Protein AF-A0A0M0BT35-F1 (afdb_monomer_lite)

pLDDT: mean 85.21, std 14.67, range [40.16, 98.12]

Foldseek 3Di:
DDPVVVVVVVVVVVVPPPPPPPAKDDKDKWKWFKDKDWDDDKDWDDDPQKIKIKTKMKMFTDTPDQQHKGAIWIWIWIWIWRRPDPKTKIWTAWIKIKGPWIGHNNFIWIWIKTKTWIWTHPDDDPPDLTWTKTKMWTPDIDDSCHQKTWMFMGISGMTMTIIIGDD

Organism: NCBI:txid1685124

Sequence (167 aa):
MNKKILVIVLALAMLALPIYAVSATKPYEVSGTIDSGITGPPSSREAGINTFMYFNTASEWIGDTTDDISGITVGTQTWIIHNNEKNPHVNIPDVELFFTTATVKGLTGTLKIRMRLLMANPALNPNLNFPVHGTWQIIDATGELEGLHGQGTWGGGWYAGTLHFAP

Structure (mmCIF, N/CA/C/O backbone):
data_AF-A0A0M0BT35-F1
#
_entry.id   AF-A0A0M0BT35-F1
#
loop_
_atom_site.group_PDB
_atom_site.id
_atom_site.type_symbol
_atom_site.label_atom_id
_atom_site.label_alt_id
_atom_site.label_comp_id
_atom_site.label_asym_id
_atom_site.label_entity_id
_atom_site.label_seq_id
_atom_site.pdbx_PDB_ins_code
_atom_site.Cartn_x
_atom_site.Cartn_y
_atom_site.Cartn_z
_atom_site.occupancy
_atom_site.B_iso_or_equiv
_atom_site.auth_seq_id
_atom_site.auth_comp_id
_atom_site.auth_asym_id
_atom_site.auth_atom_id
_atom_site.pdbx_PDB_model_num
ATOM 1 N N . MET A 1 1 ? 1.526 -9.716 58.593 1.00 55.19 1 MET A N 1
ATOM 2 C CA . MET A 1 1 ? 0.720 -10.204 57.451 1.00 55.19 1 MET A CA 1
ATOM 3 C C . MET A 1 1 ? 1.488 -11.328 56.766 1.00 55.19 1 MET A C 1
ATOM 5 O O . MET A 1 1 ? 2.643 -11.123 56.412 1.00 55.19 1 MET A O 1
ATOM 9 N N . ASN A 1 2 ? 0.924 -12.535 56.678 1.00 67.06 2 ASN A N 1
ATOM 10 C CA . ASN A 1 2 ? 1.641 -13.702 56.150 1.00 67.06 2 ASN A CA 1
ATOM 11 C C . ASN A 1 2 ? 1.902 -13.519 54.646 1.00 67.06 2 ASN A C 1
ATOM 13 O O . ASN A 1 2 ? 0.947 -13.361 53.892 1.00 67.06 2 ASN A O 1
ATOM 17 N N . LYS A 1 3 ? 3.168 -13.578 54.197 1.00 64.88 3 LYS A N 1
ATOM 18 C CA . LYS A 1 3 ? 3.562 -13.424 52.774 1.00 64.88 3 LYS A CA 1
ATOM 19 C C . LYS A 1 3 ? 2.743 -14.310 51.820 1.00 64.88 3 LYS A C 1
ATOM 21 O O . LYS A 1 3 ? 2.483 -13.915 50.692 1.00 64.88 3 LYS A O 1
ATOM 26 N N . LYS A 1 4 ? 2.274 -15.467 52.301 1.00 68.50 4 LYS A N 1
ATOM 27 C CA . LYS A 1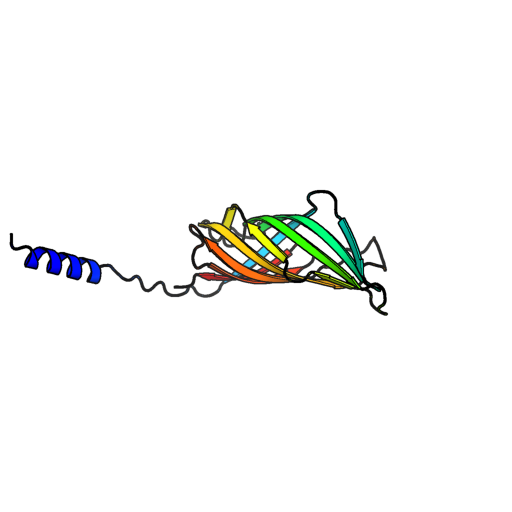 4 ? 1.415 -16.400 51.554 1.00 68.50 4 LYS A CA 1
ATOM 28 C C . LYS A 1 4 ? 0.035 -15.823 51.200 1.00 68.50 4 LYS A C 1
ATOM 30 O O . LYS A 1 4 ? -0.490 -16.141 50.145 1.00 68.50 4 LYS A O 1
ATOM 35 N N . ILE A 1 5 ? -0.531 -14.957 52.043 1.00 72.31 5 ILE A N 1
ATOM 36 C CA . ILE A 1 5 ? -1.856 -14.351 51.820 1.00 72.31 5 ILE A CA 1
ATOM 37 C C . ILE A 1 5 ? -1.779 -13.280 50.723 1.00 72.31 5 ILE A C 1
ATOM 39 O O . ILE A 1 5 ? -2.664 -13.205 49.879 1.00 72.31 5 ILE A O 1
ATOM 43 N N . LEU A 1 6 ? -0.690 -12.504 50.680 1.00 73.62 6 LEU A N 1
ATOM 44 C CA . LEU A 1 6 ? -0.500 -11.453 49.675 1.00 73.62 6 LEU A CA 1
ATOM 45 C C . LEU A 1 6 ? -0.404 -12.026 48.248 1.00 73.62 6 LEU A C 1
ATOM 47 O O . LEU A 1 6 ? -0.996 -11.477 47.326 1.00 73.62 6 LEU A O 1
ATOM 51 N N . VAL A 1 7 ? 0.297 -13.153 48.078 1.00 77.38 7 VAL A N 1
ATOM 52 C CA . VAL A 1 7 ? 0.466 -13.812 46.768 1.00 77.38 7 VAL A CA 1
ATOM 53 C C . VAL A 1 7 ? -0.867 -14.335 46.225 1.00 77.38 7 VAL A C 1
ATOM 55 O O . VAL A 1 7 ? -1.145 -14.194 45.039 1.00 77.38 7 VAL A O 1
ATOM 58 N N . ILE A 1 8 ? -1.717 -14.886 47.095 1.00 75.94 8 ILE A N 1
ATOM 59 C CA . ILE A 1 8 ? -3.031 -15.415 46.706 1.00 75.94 8 ILE A CA 1
ATOM 60 C C . ILE A 1 8 ? -3.974 -14.281 46.279 1.00 75.94 8 ILE A C 1
ATOM 62 O O . ILE A 1 8 ? -4.666 -14.412 45.274 1.00 75.94 8 ILE A O 1
ATOM 66 N N . VAL A 1 9 ? -3.959 -13.148 46.991 1.00 77.06 9 VAL A N 1
ATOM 67 C CA . VAL A 1 9 ? -4.770 -11.970 46.634 1.00 77.06 9 VAL A CA 1
ATOM 68 C C . VAL A 1 9 ? -4.320 -11.364 45.303 1.00 77.06 9 VAL A C 1
ATOM 70 O O . VAL A 1 9 ? -5.168 -11.003 44.492 1.00 77.06 9 VAL A O 1
ATOM 73 N N . LEU A 1 10 ? -3.010 -11.308 45.033 1.00 76.25 10 LEU A N 1
ATOM 74 C CA . LEU A 1 10 ? -2.492 -10.816 43.751 1.00 76.25 10 LEU A CA 1
ATOM 75 C C . LEU A 1 10 ? -2.902 -11.722 42.579 1.00 76.25 10 LEU A C 1
ATOM 77 O O . LEU A 1 10 ? -3.316 -11.227 41.537 1.00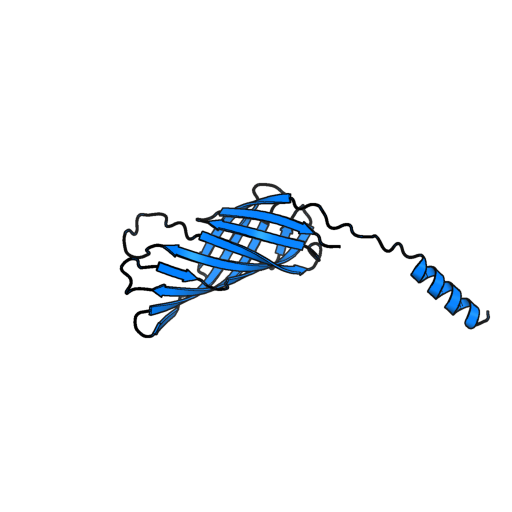 76.25 10 LEU A O 1
ATOM 81 N N . ALA A 1 11 ? -2.826 -13.044 42.762 1.00 72.81 11 ALA A N 1
ATOM 82 C CA . ALA A 1 11 ? -3.225 -14.009 41.740 1.00 72.81 11 ALA A CA 1
ATOM 83 C C . ALA A 1 11 ? -4.735 -13.947 41.443 1.00 72.81 11 ALA A C 1
ATOM 85 O O . ALA A 1 11 ? -5.139 -13.981 40.284 1.00 72.81 11 ALA A O 1
ATOM 86 N N . LEU A 1 12 ? -5.570 -13.789 42.476 1.00 72.56 12 LEU A N 1
ATOM 87 C CA . LEU A 1 12 ? -7.016 -13.592 42.325 1.00 72.56 12 LEU A CA 1
ATOM 88 C C . LEU A 1 12 ? -7.358 -12.259 41.650 1.00 72.56 12 LEU A C 1
ATOM 90 O O . LEU A 1 12 ? -8.260 -12.221 40.822 1.00 72.56 12 LEU A O 1
ATOM 94 N N . ALA A 1 13 ? -6.623 -11.185 41.954 1.00 70.75 13 ALA A N 1
ATOM 95 C CA . ALA A 1 13 ? -6.805 -9.893 41.296 1.00 70.75 13 ALA A CA 1
ATOM 96 C C . ALA A 1 13 ? -6.432 -9.947 39.805 1.00 70.75 13 ALA A C 1
ATOM 98 O O . ALA A 1 13 ? -7.129 -9.351 38.992 1.00 70.75 13 ALA A O 1
ATOM 99 N N . MET A 1 14 ? -5.390 -10.701 39.434 1.00 69.56 14 MET A N 1
ATOM 100 C CA . MET A 1 14 ? -5.022 -10.920 38.028 1.00 69.56 14 MET A CA 1
ATOM 101 C C . MET A 1 14 ? -6.040 -11.787 37.274 1.00 69.56 14 MET A C 1
ATOM 103 O O . MET A 1 14 ? -6.281 -11.543 36.098 1.00 69.56 14 MET A O 1
ATOM 107 N N . LEU A 1 15 ? -6.669 -12.763 37.939 1.00 65.81 15 LEU A N 1
ATOM 108 C CA . LEU A 1 15 ? -7.752 -13.577 37.363 1.00 65.81 15 LEU A CA 1
ATOM 109 C C . LEU A 1 15 ? -9.087 -12.822 37.264 1.00 65.81 15 LEU A C 1
ATOM 111 O O . LEU A 1 15 ? -9.937 -13.187 36.458 1.00 65.81 15 LEU A O 1
ATOM 115 N N . ALA A 1 16 ? -9.274 -11.790 38.088 1.00 61.69 16 ALA A N 1
ATOM 116 C CA . ALA A 1 16 ? -10.431 -10.902 38.054 1.00 61.69 16 ALA A CA 1
ATOM 117 C C . ALA A 1 16 ? -10.268 -9.739 37.065 1.00 61.69 16 ALA A C 1
ATOM 119 O O . ALA A 1 16 ? -11.199 -8.943 36.915 1.00 61.69 16 ALA A O 1
ATOM 120 N N . LEU A 1 17 ? -9.114 -9.622 36.392 1.00 60.50 17 LEU A N 1
ATOM 121 C CA . LEU A 1 17 ? -9.002 -8.697 35.275 1.00 60.50 17 LEU A CA 1
ATOM 122 C C . LEU A 1 17 ? -9.974 -9.176 34.193 1.00 60.50 17 LEU A C 1
ATOM 124 O O . LEU A 1 17 ? -9.895 -10.340 33.790 1.00 60.50 17 LEU A O 1
ATOM 128 N N . PRO A 1 18 ? -10.903 -8.322 33.734 1.00 55.91 18 PRO A N 1
ATOM 129 C CA . PRO A 1 18 ? -11.729 -8.655 32.594 1.00 55.91 18 PRO A CA 1
ATOM 130 C C . PRO A 1 18 ? -10.786 -8.923 31.426 1.00 55.91 18 PRO A C 1
ATOM 132 O O . PRO A 1 18 ? -10.174 -8.008 30.875 1.00 55.91 18 PRO A O 1
ATOM 135 N N . ILE A 1 19 ? -10.654 -10.196 31.061 1.00 57.03 19 ILE A N 1
ATOM 136 C CA . ILE A 1 19 ? -10.201 -10.569 29.732 1.00 57.03 19 ILE A CA 1
ATOM 137 C C . ILE A 1 19 ? -11.357 -10.114 28.855 1.00 57.03 19 ILE A C 1
ATOM 139 O O . ILE A 1 19 ? -12.342 -10.835 28.694 1.00 57.03 19 ILE A O 1
ATOM 143 N N . TYR A 1 20 ? -11.322 -8.855 28.413 1.00 52.66 20 TYR A N 1
ATOM 144 C CA . TYR A 1 20 ? -12.237 -8.402 27.385 1.00 52.66 20 TYR A CA 1
ATOM 145 C C . TYR A 1 20 ? -11.991 -9.352 26.225 1.00 52.66 20 TYR A C 1
ATOM 147 O O . TYR A 1 20 ? -10.920 -9.342 25.626 1.00 52.66 20 TYR A O 1
ATOM 155 N N . ALA A 1 21 ? -12.945 -10.250 25.984 1.00 49.38 21 ALA A N 1
ATOM 156 C CA . ALA A 1 21 ? -13.008 -10.963 24.731 1.00 49.38 21 ALA A CA 1
ATOM 157 C C . ALA A 1 21 ? -13.208 -9.865 23.694 1.00 49.38 21 ALA A C 1
ATOM 159 O O . ALA A 1 21 ? -14.323 -9.378 23.503 1.00 49.38 21 ALA A O 1
ATOM 160 N N . VAL A 1 22 ? -12.108 -9.383 23.124 1.00 56.56 22 VAL A N 1
ATOM 161 C CA . VAL A 1 22 ? -12.146 -8.481 21.991 1.00 56.56 22 VAL A CA 1
ATOM 162 C C . VAL A 1 22 ? -12.741 -9.343 20.889 1.00 56.56 22 VAL A C 1
ATOM 164 O O . VAL A 1 22 ? -12.111 -10.223 20.319 1.00 56.56 22 VAL A O 1
ATOM 167 N N . SER A 1 23 ? -14.050 -9.243 20.701 1.00 59.28 23 SER A N 1
ATOM 168 C CA . SER A 1 23 ? -14.672 -9.907 19.571 1.00 59.28 23 SER A CA 1
ATOM 169 C C . SER A 1 23 ? -14.098 -9.233 18.339 1.00 59.28 23 SER A C 1
ATOM 171 O O . SER A 1 23 ? -14.200 -8.009 18.228 1.00 59.28 23 SER A O 1
ATOM 173 N N . ALA A 1 24 ? -13.538 -10.026 17.423 1.00 66.44 24 ALA A N 1
ATOM 174 C CA . ALA A 1 24 ? -13.166 -9.542 16.104 1.00 66.44 24 ALA A CA 1
ATOM 175 C C . ALA A 1 24 ? -14.325 -8.695 15.568 1.00 66.44 24 ALA A C 1
ATOM 177 O O . ALA A 1 24 ? -15.488 -9.126 15.595 1.00 66.44 24 ALA A O 1
ATOM 178 N N . THR A 1 25 ? -14.031 -7.467 15.160 1.00 80.94 25 THR A N 1
ATOM 179 C CA . THR A 1 25 ? -15.077 -6.608 14.605 1.00 80.94 25 THR A CA 1
ATOM 180 C C . THR A 1 25 ? -15.503 -7.175 13.256 1.00 80.94 25 THR A C 1
ATOM 182 O O . THR A 1 25 ? -14.701 -7.763 12.528 1.00 80.94 25 THR A O 1
ATOM 185 N N . LYS A 1 26 ? -16.793 -7.055 12.918 1.00 89.19 26 LYS A N 1
ATOM 186 C CA . LYS A 1 26 ? -17.266 -7.483 11.599 1.00 89.19 26 LYS A CA 1
ATOM 187 C C . LYS A 1 26 ? -16.503 -6.685 10.530 1.00 89.19 26 LYS A C 1
ATOM 189 O O . LYS A 1 26 ? -16.431 -5.462 10.676 1.00 89.19 26 LYS A O 1
ATOM 194 N N . PRO A 1 27 ? -15.995 -7.335 9.466 1.00 94.50 27 PRO A N 1
ATOM 195 C CA . PRO A 1 27 ? -15.393 -6.618 8.359 1.00 94.50 27 PRO A CA 1
ATOM 196 C C . PRO A 1 27 ? -16.325 -5.550 7.791 1.00 94.50 27 PRO A C 1
ATOM 198 O O . PRO A 1 27 ? -17.531 -5.786 7.650 1.00 94.50 27 PRO A O 1
ATOM 201 N N . TYR A 1 28 ? -15.758 -4.390 7.486 1.00 94.88 28 TYR A N 1
ATOM 202 C CA . TYR A 1 28 ? -16.441 -3.267 6.857 1.00 94.88 28 TYR A CA 1
ATOM 203 C C . TYR A 1 28 ? -15.691 -2.838 5.599 1.00 94.88 28 TYR A C 1
ATOM 205 O O . TYR A 1 28 ? -14.474 -3.006 5.508 1.00 94.88 28 TYR A O 1
ATOM 213 N N . GLU A 1 29 ? -16.443 -2.339 4.622 1.00 97.56 29 GLU A N 1
ATOM 214 C CA . GLU A 1 29 ? -15.897 -1.832 3.365 1.00 97.56 29 GLU A CA 1
ATOM 215 C C . GLU A 1 29 ? -15.162 -0.514 3.604 1.00 97.56 29 GLU A C 1
ATOM 217 O O . GLU A 1 29 ? -15.589 0.283 4.441 1.00 97.56 29 GLU A O 1
ATOM 222 N N . VAL A 1 30 ? -14.090 -0.299 2.845 1.00 97.69 30 VAL A N 1
ATOM 223 C CA . VAL A 1 30 ? -13.346 0.959 2.804 1.00 97.69 30 VAL A CA 1
ATOM 224 C C . VAL A 1 30 ? -13.009 1.362 1.381 1.00 97.69 30 VAL A C 1
ATOM 226 O O . VAL A 1 30 ? -12.796 0.499 0.521 1.00 97.69 30 VAL A O 1
ATOM 229 N N . SER A 1 31 ? -12.898 2.664 1.141 1.00 98.06 31 SER A N 1
ATOM 230 C CA . SER A 1 31 ? -12.452 3.210 -0.140 1.00 98.06 31 SER A CA 1
ATOM 231 C C . SER A 1 31 ? -11.820 4.592 -0.010 1.00 98.06 31 SER A C 1
ATOM 233 O O . SER A 1 31 ? -11.941 5.271 1.010 1.00 98.06 31 SER A O 1
ATOM 235 N N . GLY A 1 32 ? -11.104 4.998 -1.053 1.00 97.06 32 GLY A N 1
ATOM 236 C CA . GLY A 1 32 ? -10.549 6.338 -1.138 1.00 97.06 32 GLY A CA 1
ATOM 237 C C . GLY A 1 32 ? -9.694 6.562 -2.374 1.00 97.06 32 GLY A C 1
ATOM 238 O O . GLY A 1 32 ? -9.550 5.697 -3.245 1.00 97.06 32 GLY A O 1
ATOM 239 N N . THR A 1 33 ? -9.085 7.741 -2.430 1.00 96.12 33 THR A N 1
ATOM 240 C CA . THR A 1 33 ? -8.159 8.150 -3.491 1.00 96.12 33 THR A CA 1
ATOM 241 C C . THR A 1 33 ? -6.715 8.136 -3.011 1.00 96.12 33 THR A C 1
ATOM 243 O O . THR A 1 33 ? -6.441 8.278 -1.820 1.00 96.12 33 THR A O 1
ATOM 246 N N . ILE A 1 34 ? -5.785 7.966 -3.945 1.00 91.69 34 ILE A N 1
ATOM 247 C CA . ILE A 1 34 ? -4.347 8.012 -3.700 1.00 91.69 34 ILE A CA 1
ATOM 248 C C . ILE A 1 34 ? -3.706 8.962 -4.700 1.00 91.69 34 ILE A C 1
ATOM 250 O O . ILE A 1 34 ? -3.819 8.756 -5.910 1.00 91.69 34 ILE A O 1
ATOM 254 N N . ASP A 1 35 ? -2.975 9.942 -4.183 1.00 90.56 35 ASP A N 1
ATOM 255 C CA . ASP A 1 35 ? -2.043 10.742 -4.968 1.00 90.56 35 ASP A CA 1
ATOM 256 C C . ASP A 1 35 ? -0.626 10.189 -4.783 1.00 90.56 35 ASP A C 1
ATOM 258 O O . ASP A 1 35 ? -0.134 10.067 -3.659 1.00 90.56 35 ASP A O 1
ATOM 262 N N . SER A 1 36 ? 0.026 9.800 -5.878 1.00 86.75 36 SER A N 1
ATOM 263 C CA . SER A 1 36 ? 1.324 9.125 -5.860 1.00 86.75 36 SER A CA 1
ATOM 264 C C . SER A 1 36 ? 2.390 9.941 -6.577 1.00 86.75 36 SER A C 1
ATOM 266 O O . SER A 1 36 ? 2.268 10.252 -7.760 1.00 86.75 36 SER A O 1
ATOM 268 N N . GLY A 1 37 ? 3.503 10.184 -5.885 1.00 85.94 37 GLY A N 1
ATOM 269 C CA . GLY A 1 37 ? 4.690 10.834 -6.428 1.00 85.94 37 GLY A CA 1
ATOM 270 C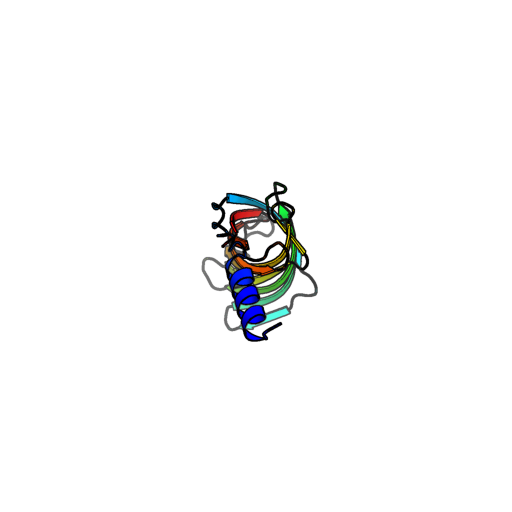 C . GLY A 1 37 ? 5.942 9.965 -6.317 1.00 85.94 37 GLY A C 1
ATOM 271 O O . GLY A 1 37 ? 6.132 9.218 -5.354 1.00 85.94 37 GLY A O 1
ATOM 272 N N . ILE A 1 38 ? 6.837 10.095 -7.297 1.00 86.94 38 ILE A N 1
ATOM 273 C CA . ILE A 1 38 ? 8.196 9.549 -7.219 1.00 86.94 38 ILE A CA 1
ATOM 274 C C . ILE A 1 38 ? 9.053 10.501 -6.383 1.00 86.94 38 ILE A C 1
ATOM 276 O O . ILE A 1 38 ? 9.042 11.713 -6.600 1.00 86.94 38 ILE A O 1
ATOM 280 N N . THR A 1 39 ? 9.823 9.954 -5.446 1.00 87.25 39 THR A N 1
ATOM 281 C CA . THR A 1 39 ? 10.771 10.711 -4.630 1.00 87.25 39 THR A CA 1
ATOM 282 C C . THR A 1 39 ? 12.207 10.366 -5.022 1.00 87.25 39 THR A C 1
ATOM 284 O O . THR A 1 39 ? 12.658 9.224 -4.941 1.00 87.25 39 THR A O 1
ATOM 287 N N . GLY A 1 40 ? 12.952 11.385 -5.453 1.00 82.75 40 GLY A N 1
ATOM 288 C CA . GLY A 1 40 ? 14.340 11.241 -5.897 1.00 82.75 40 GLY A CA 1
ATOM 289 C C . GLY A 1 40 ? 14.499 10.724 -7.335 1.00 82.75 40 GLY A C 1
ATOM 290 O O . GLY A 1 40 ? 13.517 10.422 -8.014 1.00 82.75 40 GLY A O 1
ATOM 291 N N . PRO A 1 41 ? 15.746 10.672 -7.837 1.00 83.94 41 PRO A N 1
ATOM 292 C CA . PRO A 1 41 ? 16.016 10.226 -9.195 1.00 83.94 41 PRO A CA 1
ATOM 293 C C . PRO A 1 41 ? 15.825 8.703 -9.316 1.00 83.94 41 PRO A C 1
ATOM 295 O O . PRO A 1 41 ? 16.380 7.958 -8.502 1.00 83.94 41 PRO A O 1
ATOM 298 N N . PRO A 1 42 ? 15.090 8.213 -10.331 1.00 89.56 42 PRO A N 1
ATOM 299 C CA . PRO A 1 42 ? 15.015 6.787 -10.604 1.00 89.56 42 PRO A CA 1
ATOM 300 C C . PRO A 1 42 ? 16.368 6.259 -11.094 1.00 89.56 42 PRO A C 1
ATOM 302 O O . PRO A 1 42 ? 17.141 6.967 -11.741 1.00 89.56 42 PRO A O 1
ATOM 305 N N . SER A 1 43 ? 16.635 4.986 -10.825 1.00 92.38 43 SER A N 1
ATOM 306 C CA . SER A 1 43 ? 17.761 4.249 -11.405 1.00 92.38 43 SER A CA 1
ATOM 307 C C . SER A 1 43 ? 17.251 3.051 -12.196 1.00 92.38 43 SER A C 1
ATOM 309 O O . SER A 1 43 ? 16.119 2.605 -11.999 1.00 92.38 43 SER A O 1
ATOM 311 N N . SER A 1 44 ? 18.062 2.530 -13.115 1.00 93.44 44 SER A N 1
ATOM 312 C CA . SER A 1 44 ? 17.673 1.373 -13.917 1.00 93.44 44 SER A CA 1
ATOM 313 C C . SER A 1 44 ? 18.824 0.409 -14.167 1.00 93.44 44 SER A C 1
ATOM 315 O O . SER A 1 44 ? 20.001 0.765 -14.081 1.00 93.44 44 SER A O 1
ATOM 317 N N . ARG A 1 45 ? 18.461 -0.840 -14.459 1.00 93.12 45 ARG A N 1
ATOM 318 C CA . ARG A 1 45 ? 19.369 -1.906 -14.876 1.00 93.12 45 ARG A CA 1
ATOM 319 C C . ARG A 1 45 ? 18.675 -2.782 -15.906 1.00 93.12 45 ARG A C 1
ATOM 321 O O . ARG A 1 45 ? 17.550 -3.224 -15.689 1.00 93.12 45 ARG A O 1
ATOM 328 N N . GLU A 1 46 ? 19.371 -3.114 -16.980 1.00 92.62 46 GLU A N 1
ATOM 329 C CA . GLU A 1 46 ? 18.899 -4.097 -17.953 1.00 92.62 46 GLU A CA 1
ATOM 330 C C . GLU A 1 46 ? 19.366 -5.507 -17.571 1.00 92.62 46 GLU A C 1
ATOM 332 O O . GLU A 1 46 ? 20.482 -5.698 -17.081 1.00 92.62 46 GLU A O 1
ATOM 337 N N . ALA A 1 47 ? 18.509 -6.509 -17.775 1.00 90.00 47 ALA A N 1
ATOM 338 C CA . ALA A 1 47 ? 18.892 -7.914 -17.677 1.00 90.00 47 ALA A CA 1
ATOM 339 C C . ALA A 1 47 ? 18.177 -8.724 -18.764 1.00 90.00 47 ALA A C 1
ATOM 341 O O . ALA A 1 47 ? 16.979 -9.010 -18.682 1.00 90.00 47 ALA A O 1
ATOM 342 N N . GLY A 1 48 ? 18.936 -9.086 -19.800 1.00 88.25 48 GLY A N 1
ATOM 343 C CA . GLY A 1 48 ? 18.384 -9.683 -21.010 1.00 88.25 48 GLY A CA 1
ATOM 344 C C . GLY A 1 48 ? 17.441 -8.706 -21.710 1.00 88.25 48 GLY A C 1
ATOM 345 O O . GLY A 1 48 ? 17.824 -7.590 -22.031 1.00 88.25 48 GLY A O 1
ATOM 346 N N . ILE A 1 49 ? 16.202 -9.138 -21.925 1.00 85.69 49 ILE A N 1
ATOM 347 C CA . ILE A 1 49 ? 15.150 -8.365 -22.603 1.00 85.69 49 ILE A CA 1
ATOM 348 C C . ILE A 1 49 ? 14.304 -7.500 -21.655 1.00 85.69 49 ILE A C 1
ATOM 350 O O . ILE A 1 49 ? 13.375 -6.828 -22.101 1.00 85.69 49 ILE A O 1
ATOM 354 N N . ASN A 1 50 ? 14.582 -7.554 -20.351 1.00 87.88 50 ASN A N 1
ATOM 355 C CA . ASN A 1 50 ? 13.813 -6.847 -19.335 1.00 87.88 50 ASN A CA 1
ATOM 356 C C . ASN A 1 50 ? 14.593 -5.636 -18.821 1.00 87.88 50 ASN A C 1
ATOM 358 O O . ASN A 1 50 ? 15.813 -5.701 -18.634 1.00 87.88 50 ASN A O 1
ATOM 362 N N . THR A 1 51 ? 13.866 -4.570 -18.499 1.00 90.31 51 THR A N 1
ATOM 363 C CA . THR A 1 51 ? 14.411 -3.406 -17.795 1.00 90.31 51 THR A CA 1
ATOM 364 C C . THR A 1 51 ? 13.863 -3.382 -16.377 1.00 90.31 51 THR A C 1
ATOM 366 O O . THR A 1 51 ? 12.658 -3.471 -16.166 1.00 90.31 51 THR A O 1
ATOM 369 N N . PHE A 1 52 ? 14.747 -3.247 -15.398 1.00 91.62 52 PHE A N 1
ATOM 370 C CA . PHE A 1 52 ? 14.396 -3.050 -14.000 1.00 91.62 52 PHE A CA 1
ATOM 371 C C . PHE A 1 52 ? 14.557 -1.568 -13.685 1.00 91.62 52 PHE A C 1
ATOM 373 O O . PHE A 1 52 ? 15.650 -1.034 -13.873 1.00 91.62 52 PHE A O 1
ATOM 380 N N . MET A 1 53 ? 13.501 -0.908 -13.216 1.00 91.75 53 MET A N 1
ATOM 381 C CA . MET A 1 53 ? 13.579 0.453 -12.684 1.00 91.75 53 MET A CA 1
ATOM 382 C C . MET A 1 53 ? 13.379 0.431 -11.176 1.00 91.75 53 MET A C 1
ATOM 384 O O . MET A 1 53 ? 12.499 -0.265 -10.676 1.00 91.75 53 MET A O 1
ATOM 388 N N . TYR A 1 54 ? 14.178 1.218 -10.468 1.00 90.75 54 TYR A N 1
ATOM 389 C CA . TYR A 1 54 ? 14.158 1.325 -9.016 1.00 90.75 54 TYR A CA 1
ATOM 390 C C . TYR A 1 54 ? 13.974 2.784 -8.629 1.00 90.75 54 TYR A C 1
ATOM 392 O O . TYR A 1 54 ? 14.725 3.648 -9.094 1.00 90.75 54 TYR A O 1
ATOM 400 N N . PHE A 1 55 ? 13.001 3.060 -7.772 1.00 91.19 55 PHE A N 1
ATOM 401 C CA . PHE A 1 55 ? 12.770 4.401 -7.252 1.00 91.19 55 PHE A CA 1
ATOM 402 C C . PHE A 1 55 ? 11.977 4.358 -5.951 1.00 91.19 55 PHE A C 1
ATOM 404 O O . PHE A 1 55 ? 11.325 3.364 -5.626 1.00 91.19 55 PHE A O 1
ATOM 411 N N . ASN A 1 56 ? 12.046 5.456 -5.206 1.00 92.56 56 ASN A N 1
ATOM 412 C CA . ASN A 1 56 ? 11.231 5.645 -4.020 1.00 92.56 56 ASN A CA 1
ATOM 413 C C . ASN A 1 56 ? 9.936 6.355 -4.401 1.00 92.56 56 ASN A C 1
ATOM 415 O O . ASN A 1 56 ? 9.880 7.114 -5.370 1.00 92.56 56 ASN A O 1
ATOM 419 N N . THR A 1 57 ? 8.891 6.104 -3.629 1.00 91.44 57 THR A N 1
ATOM 420 C CA . THR A 1 57 ? 7.596 6.751 -3.787 1.00 91.44 57 THR A CA 1
ATOM 421 C C . THR A 1 57 ? 7.134 7.315 -2.464 1.00 91.44 57 THR A C 1
ATOM 423 O O . THR A 1 57 ? 7.354 6.707 -1.416 1.00 91.44 57 THR A O 1
ATOM 426 N N . ALA A 1 58 ? 6.464 8.456 -2.531 1.00 93.12 58 ALA A N 1
ATOM 427 C CA . ALA A 1 58 ? 5.595 8.933 -1.472 1.00 93.12 58 ALA A CA 1
ATOM 428 C C . ALA A 1 58 ? 4.171 8.972 -2.022 1.00 93.12 58 ALA A C 1
ATOM 430 O O . ALA A 1 58 ? 3.967 9.285 -3.196 1.00 93.12 58 ALA A O 1
ATOM 431 N N . SER A 1 59 ? 3.182 8.590 -1.225 1.00 92.69 59 SER A N 1
ATOM 432 C CA . SER A 1 59 ? 1.789 8.672 -1.663 1.00 92.69 59 SER A CA 1
ATOM 433 C C . SER A 1 59 ? 0.879 9.092 -0.531 1.00 92.69 59 SER A C 1
ATOM 435 O O . SER A 1 59 ? 0.986 8.558 0.573 1.00 92.69 59 SER A O 1
ATOM 437 N N . GLU A 1 60 ? -0.009 10.032 -0.815 1.00 95.88 60 GLU A N 1
ATOM 438 C CA . GLU A 1 60 ? -1.059 10.470 0.091 1.00 95.88 60 GLU A CA 1
ATOM 439 C C . GLU A 1 60 ? -2.305 9.622 -0.155 1.00 95.88 60 GLU A C 1
ATOM 441 O O . GLU A 1 60 ? -2.801 9.545 -1.276 1.00 95.88 60 GLU A O 1
ATOM 446 N N . TRP A 1 61 ? -2.780 8.951 0.890 1.00 96.00 61 TRP A N 1
ATOM 447 C CA . TRP A 1 61 ? -4.024 8.194 0.904 1.00 96.00 61 TRP A CA 1
ATOM 448 C C . TRP A 1 61 ? -5.091 9.060 1.561 1.00 96.00 61 TRP A C 1
ATOM 450 O O . TRP A 1 61 ? -4.896 9.543 2.679 1.00 96.00 61 TRP A O 1
ATOM 460 N N . ILE A 1 62 ? -6.210 9.238 0.870 1.00 97.00 62 ILE A N 1
ATOM 461 C CA . ILE A 1 62 ? -7.332 10.064 1.306 1.00 97.00 62 ILE A CA 1
ATOM 462 C C . ILE A 1 62 ? -8.568 9.173 1.303 1.00 97.00 62 ILE A C 1
ATOM 464 O O . ILE A 1 62 ? -9.033 8.771 0.237 1.00 97.00 62 ILE A O 1
ATOM 468 N N . GLY A 1 63 ? -9.063 8.834 2.490 1.00 95.94 63 GLY A N 1
ATOM 469 C CA . GLY A 1 63 ? -10.299 8.077 2.655 1.00 95.94 63 GLY A CA 1
ATOM 470 C C . GLY A 1 63 ? -11.529 8.857 2.191 1.00 95.94 63 GLY A C 1
ATOM 471 O O . GLY A 1 63 ? -11.592 10.074 2.375 1.00 95.94 63 GLY A O 1
ATOM 472 N N . ASP A 1 64 ? -12.516 8.165 1.617 1.00 95.31 64 ASP A N 1
ATOM 473 C CA . ASP A 1 64 ? -13.793 8.786 1.228 1.00 95.31 64 ASP A CA 1
ATOM 474 C C . ASP A 1 64 ? -14.610 9.219 2.460 1.00 95.31 64 ASP A C 1
ATOM 476 O O . ASP A 1 64 ? -15.398 10.169 2.416 1.00 95.31 64 ASP A O 1
ATOM 480 N N . THR A 1 65 ? -14.407 8.526 3.580 1.00 94.12 65 THR A N 1
ATOM 481 C CA . THR A 1 65 ? -15.011 8.785 4.884 1.00 94.12 65 THR A CA 1
ATOM 482 C C . THR A 1 65 ? -13.955 8.804 5.992 1.00 94.12 65 THR A C 1
ATOM 484 O O . THR A 1 65 ? -12.806 8.405 5.816 1.00 94.12 65 THR A O 1
ATOM 487 N N . THR A 1 66 ? -14.351 9.238 7.190 1.00 88.19 66 THR A N 1
ATOM 488 C CA . THR A 1 66 ? -13.477 9.228 8.379 1.00 88.19 66 THR A CA 1
ATOM 489 C C . THR A 1 66 ? -13.144 7.824 8.890 1.00 88.19 66 THR A C 1
ATOM 491 O O . THR A 1 66 ? -12.267 7.675 9.744 1.00 88.19 66 THR A O 1
ATOM 494 N N . ASP A 1 67 ? -13.866 6.811 8.409 1.00 91.81 67 ASP A N 1
ATOM 495 C CA . ASP A 1 67 ? -13.663 5.411 8.775 1.00 91.81 67 ASP A CA 1
ATOM 496 C C . ASP A 1 67 ? -12.635 4.710 7.875 1.00 91.81 67 ASP A C 1
ATOM 498 O O . ASP A 1 67 ? -12.122 3.654 8.245 1.00 91.81 67 ASP A O 1
ATOM 502 N N . ASP A 1 68 ? -12.281 5.332 6.750 1.00 96.75 68 ASP A N 1
ATOM 503 C CA . ASP A 1 68 ? -11.354 4.809 5.752 1.00 96.75 68 ASP A CA 1
ATOM 504 C C . ASP A 1 68 ? -9.884 5.119 6.084 1.00 96.75 68 ASP A C 1
ATOM 506 O O . ASP A 1 68 ? -9.566 5.856 7.019 1.00 96.75 68 ASP A O 1
ATOM 510 N N . ILE A 1 69 ? -8.960 4.551 5.301 1.00 97.38 69 ILE A N 1
ATOM 511 C CA . ILE A 1 69 ? -7.517 4.744 5.487 1.00 97.38 69 ILE A CA 1
ATOM 512 C C . ILE A 1 69 ? -7.106 6.122 4.973 1.00 97.38 69 ILE A C 1
ATOM 514 O O . ILE A 1 69 ? -7.211 6.421 3.783 1.00 97.38 69 ILE A O 1
ATOM 518 N N . SER A 1 70 ? -6.549 6.943 5.855 1.00 97.81 70 SER A N 1
ATOM 519 C CA . SER A 1 70 ? -5.928 8.211 5.473 1.00 97.81 70 SER A CA 1
ATOM 520 C C . SER A 1 70 ? -4.511 8.324 6.017 1.00 97.81 70 SER A C 1
ATOM 522 O O . SER A 1 70 ? -4.219 7.838 7.110 1.00 97.81 70 SER A O 1
ATOM 524 N N . GLY A 1 71 ? -3.617 8.972 5.274 1.00 97.12 71 GLY A N 1
ATOM 525 C CA . GLY A 1 71 ? -2.248 9.235 5.716 1.00 97.12 71 GLY A CA 1
ATOM 526 C C . GLY A 1 71 ? -1.237 9.260 4.578 1.00 97.12 71 GLY A C 1
ATOM 527 O O . GLY A 1 71 ? -1.574 9.090 3.411 1.00 97.12 71 GLY A O 1
ATOM 528 N N . ILE A 1 72 ? 0.032 9.461 4.927 1.00 96.38 72 ILE A N 1
ATOM 529 C CA . ILE A 1 72 ? 1.125 9.510 3.952 1.00 96.38 72 ILE A CA 1
ATOM 530 C C . ILE A 1 72 ? 1.950 8.237 4.059 1.00 96.38 72 ILE A C 1
ATOM 532 O O . ILE A 1 72 ? 2.393 7.852 5.142 1.00 96.38 72 ILE A O 1
ATOM 536 N N . THR A 1 73 ? 2.195 7.624 2.909 1.00 95.62 73 THR A N 1
ATOM 537 C CA . THR A 1 73 ? 3.079 6.475 2.755 1.00 95.62 73 THR A CA 1
ATOM 538 C C . THR A 1 73 ? 4.404 6.860 2.139 1.00 95.62 73 THR A C 1
ATOM 540 O O . THR A 1 73 ? 4.474 7.748 1.291 1.00 95.62 73 THR A O 1
ATOM 543 N N . VAL A 1 74 ? 5.442 6.119 2.511 1.00 95.00 74 VAL A N 1
ATOM 544 C CA . VAL A 1 74 ? 6.713 6.061 1.790 1.00 95.00 74 VAL A CA 1
ATOM 545 C C . VAL A 1 74 ? 7.073 4.611 1.496 1.00 95.00 74 VAL A C 1
ATOM 547 O O . VAL A 1 74 ? 6.744 3.715 2.272 1.00 95.00 74 VAL A O 1
ATOM 550 N N . GLY A 1 75 ? 7.753 4.368 0.383 1.00 93.06 75 GLY A N 1
ATOM 551 C CA . GLY A 1 75 ? 8.205 3.028 0.026 1.00 93.06 75 GLY A CA 1
ATOM 552 C C . GLY A 1 75 ? 9.204 3.030 -1.117 1.00 93.06 75 GLY A C 1
ATOM 553 O O . GLY A 1 75 ? 9.434 4.052 -1.764 1.00 93.06 75 GLY A O 1
ATOM 554 N N . THR A 1 76 ? 9.789 1.866 -1.369 1.00 91.81 76 THR A N 1
ATOM 555 C CA . THR A 1 76 ? 10.654 1.624 -2.525 1.00 91.81 76 THR A CA 1
ATOM 556 C C . THR A 1 76 ? 9.942 0.675 -3.476 1.00 91.81 76 THR A C 1
ATOM 558 O O . THR A 1 76 ? 9.380 -0.334 -3.054 1.00 91.81 76 THR A O 1
ATOM 561 N N . GLN A 1 77 ? 9.972 0.991 -4.767 1.00 90.88 77 GLN A N 1
ATOM 562 C CA . GLN A 1 77 ? 9.365 0.180 -5.814 1.00 90.88 77 GLN A CA 1
ATOM 563 C C . GLN A 1 77 ? 10.428 -0.345 -6.770 1.00 90.88 77 GLN A C 1
ATOM 565 O O . GLN A 1 77 ? 11.399 0.342 -7.095 1.00 90.88 77 GLN A O 1
ATOM 570 N N . THR A 1 78 ? 10.210 -1.568 -7.248 1.00 92.00 78 THR A N 1
ATOM 571 C CA . THR A 1 78 ? 10.937 -2.132 -8.385 1.00 92.00 78 THR A CA 1
ATOM 572 C C . THR A 1 78 ? 9.941 -2.425 -9.492 1.00 92.00 78 THR A C 1
ATOM 574 O O . THR A 1 78 ? 9.041 -3.241 -9.318 1.00 92.00 78 THR A O 1
ATOM 577 N N . TRP A 1 79 ? 10.099 -1.760 -10.628 1.00 91.12 79 TRP A N 1
ATOM 578 C CA . TRP A 1 79 ? 9.296 -1.996 -11.821 1.00 91.12 79 TRP A CA 1
ATOM 579 C C . TRP A 1 79 ? 10.066 -2.912 -12.759 1.00 91.12 79 TRP A C 1
ATOM 581 O O . TRP A 1 79 ? 11.190 -2.602 -13.152 1.00 91.12 79 TRP A O 1
ATOM 591 N N . ILE A 1 80 ? 9.458 -4.035 -13.121 1.00 91.56 80 ILE A N 1
ATOM 592 C CA . ILE A 1 80 ? 10.004 -4.999 -14.071 1.00 91.56 80 ILE A CA 1
ATOM 593 C C . ILE A 1 80 ? 9.270 -4.795 -15.391 1.00 91.56 80 ILE A C 1
ATOM 595 O O . ILE A 1 80 ? 8.114 -5.187 -15.534 1.00 91.56 80 ILE A O 1
ATOM 599 N N . ILE A 1 81 ? 9.936 -4.146 -16.339 1.00 89.12 81 ILE A N 1
ATOM 600 C CA . ILE A 1 81 ? 9.398 -3.848 -17.661 1.00 89.12 81 ILE A CA 1
ATOM 601 C C . ILE A 1 81 ? 9.750 -5.000 -18.601 1.00 89.12 81 ILE A C 1
ATOM 603 O O . ILE A 1 81 ? 10.925 -5.256 -18.881 1.00 89.12 81 ILE A O 1
ATOM 607 N N . HIS A 1 82 ? 8.720 -5.670 -19.105 1.00 87.19 82 HIS A N 1
ATOM 608 C CA . HIS A 1 82 ? 8.829 -6.757 -20.068 1.00 87.19 82 HIS A CA 1
ATOM 609 C C . HIS A 1 82 ? 8.654 -6.203 -21.489 1.00 87.19 82 HIS A C 1
ATOM 611 O O . HIS A 1 82 ? 7.534 -5.979 -21.946 1.00 87.19 82 HIS A O 1
ATOM 617 N N . ASN A 1 83 ? 9.771 -5.949 -22.185 1.00 73.25 83 ASN A N 1
ATOM 618 C CA . ASN A 1 83 ? 9.785 -5.226 -23.468 1.00 73.25 83 ASN A CA 1
ATOM 619 C C . ASN A 1 83 ? 9.596 -6.107 -24.716 1.00 73.25 83 ASN A C 1
ATOM 621 O O . ASN A 1 83 ? 9.366 -5.579 -25.799 1.00 73.25 83 ASN A O 1
ATOM 625 N N . ASN A 1 84 ? 9.721 -7.432 -24.603 1.00 63.97 84 ASN A N 1
ATOM 626 C CA . ASN A 1 84 ? 9.792 -8.338 -25.762 1.00 63.97 84 ASN A CA 1
ATOM 627 C C . ASN A 1 84 ? 8.555 -9.236 -25.926 1.00 63.97 84 ASN A C 1
ATOM 629 O O . ASN A 1 84 ? 8.611 -10.296 -26.548 1.00 63.97 84 ASN A O 1
ATOM 633 N N . GLU A 1 85 ? 7.433 -8.847 -25.335 1.00 60.81 85 GLU A N 1
ATOM 634 C CA . GLU A 1 85 ? 6.175 -9.561 -25.509 1.00 60.81 85 GLU A CA 1
ATOM 635 C C . GLU A 1 85 ? 5.324 -8.882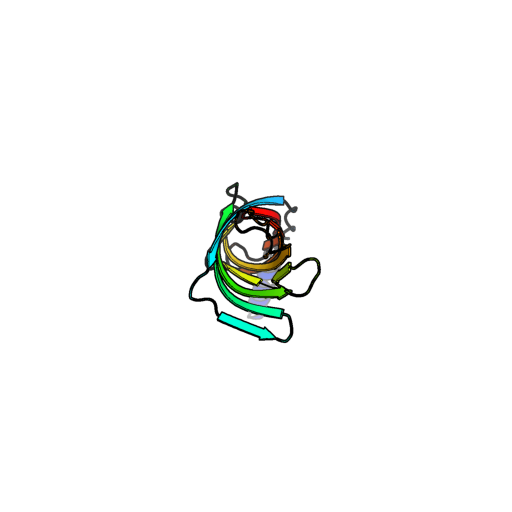 -26.578 1.00 60.81 85 GLU A C 1
ATOM 637 O O . GLU A 1 85 ? 5.351 -7.664 -26.739 1.00 60.81 85 GLU A O 1
ATOM 642 N N . LYS A 1 86 ? 4.483 -9.668 -27.266 1.00 69.12 86 LYS A N 1
ATOM 643 C CA . LYS A 1 86 ? 3.402 -9.137 -28.119 1.00 69.12 86 LYS A CA 1
ATOM 644 C C . LYS A 1 86 ? 2.522 -8.126 -27.356 1.00 69.12 86 LYS A C 1
ATOM 646 O O . LYS A 1 86 ? 1.894 -7.280 -27.982 1.00 69.12 86 LYS A O 1
ATOM 651 N N . ASN A 1 87 ? 2.524 -8.221 -26.022 1.00 71.19 87 ASN A N 1
ATOM 652 C CA . ASN A 1 87 ? 1.883 -7.326 -25.071 1.00 71.19 87 ASN A CA 1
ATOM 653 C C . ASN A 1 87 ? 2.916 -6.876 -24.017 1.00 71.19 87 ASN A C 1
ATOM 655 O O . ASN A 1 87 ? 3.064 -7.558 -23.002 1.00 71.19 87 ASN A O 1
ATOM 659 N N . PRO A 1 88 ? 3.648 -5.767 -24.223 1.00 77.12 88 PRO A N 1
ATOM 660 C CA . PRO A 1 88 ? 4.555 -5.268 -23.198 1.00 77.12 88 PRO A CA 1
ATOM 661 C C . PRO A 1 88 ? 3.774 -4.982 -21.911 1.00 77.12 88 PRO A C 1
ATOM 663 O O . PRO A 1 88 ? 2.614 -4.572 -21.957 1.00 77.12 88 PRO A O 1
ATOM 666 N N . HIS A 1 89 ? 4.377 -5.209 -20.752 1.00 84.25 89 HIS A N 1
ATOM 667 C CA . HIS A 1 89 ? 3.733 -4.964 -19.463 1.00 84.25 89 HIS A CA 1
ATOM 668 C C . HIS A 1 89 ? 4.776 -4.662 -18.386 1.00 84.25 89 HIS A C 1
ATOM 670 O O . HIS A 1 89 ? 5.966 -4.932 -18.562 1.00 84.25 89 HIS A O 1
ATOM 676 N N . VAL A 1 90 ? 4.328 -4.078 -17.277 1.00 87.56 90 VAL A N 1
ATOM 677 C CA . VAL A 1 90 ? 5.163 -3.816 -16.105 1.00 87.56 90 VAL A CA 1
ATOM 678 C C . VAL A 1 90 ? 4.611 -4.592 -14.924 1.00 87.56 90 VAL A C 1
ATOM 680 O O . VAL A 1 90 ? 3.465 -4.389 -14.521 1.00 87.56 90 VAL A O 1
ATOM 683 N N . ASN A 1 91 ? 5.442 -5.462 -14.361 1.00 89.50 91 ASN A N 1
ATOM 684 C CA . ASN A 1 91 ? 5.178 -6.108 -13.084 1.00 89.50 91 ASN A CA 1
ATOM 685 C C . ASN A 1 91 ? 5.832 -5.297 -11.971 1.00 89.50 91 ASN A C 1
ATOM 687 O O . ASN A 1 91 ? 7.008 -4.941 -12.065 1.00 89.50 91 ASN A O 1
ATOM 691 N N . ILE A 1 92 ? 5.085 -5.032 -10.905 1.00 89.81 92 ILE A N 1
ATOM 692 C CA . ILE A 1 92 ? 5.579 -4.315 -9.730 1.00 89.81 92 ILE A CA 1
ATOM 693 C C . ILE A 1 92 ? 5.316 -5.213 -8.512 1.00 89.81 92 ILE A C 1
ATOM 695 O O . ILE A 1 92 ? 4.283 -5.085 -7.842 1.00 89.81 92 ILE A O 1
ATOM 699 N N . PRO A 1 93 ? 6.184 -6.215 -8.280 1.00 88.06 93 PRO A N 1
ATOM 700 C CA . PRO A 1 93 ? 5.984 -7.181 -7.211 1.00 88.06 93 PRO A CA 1
ATOM 701 C C . PRO A 1 93 ? 6.322 -6.583 -5.841 1.00 88.06 93 PRO A C 1
ATOM 703 O O . PRO A 1 93 ? 7.288 -5.836 -5.706 1.00 88.06 93 PRO A O 1
ATOM 706 N N . ASP A 1 94 ? 5.534 -6.977 -4.838 1.00 86.19 94 ASP A N 1
ATOM 707 C CA . ASP A 1 94 ? 5.806 -6.821 -3.403 1.00 86.19 94 ASP A CA 1
ATOM 708 C C . ASP A 1 94 ? 6.318 -5.428 -2.985 1.00 86.19 94 ASP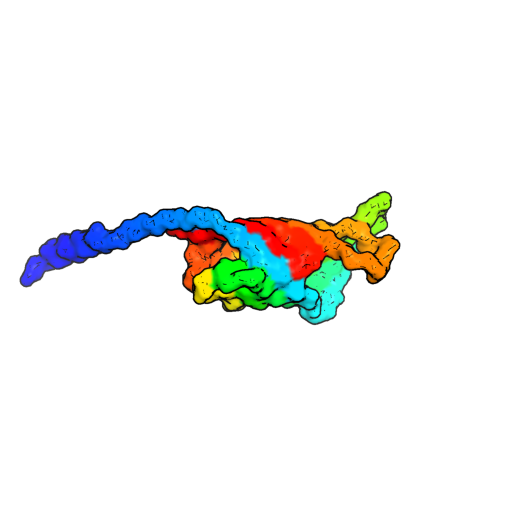 A C 1
ATOM 710 O O . ASP A 1 94 ? 7.354 -5.285 -2.337 1.00 86.19 94 ASP A O 1
ATOM 714 N N . VAL A 1 95 ? 5.562 -4.385 -3.333 1.00 91.06 95 VAL A N 1
ATOM 715 C CA . VAL A 1 95 ? 5.815 -3.025 -2.840 1.00 91.06 95 VAL A CA 1
ATOM 716 C C . VAL A 1 95 ? 5.401 -2.950 -1.380 1.00 91.06 95 VAL A C 1
ATOM 718 O O . VAL A 1 95 ? 4.233 -3.159 -1.065 1.00 91.06 95 VAL A O 1
ATOM 721 N N . GLU A 1 96 ? 6.324 -2.610 -0.491 1.00 95.06 96 GLU A N 1
ATOM 722 C CA . GLU A 1 96 ? 5.988 -2.294 0.896 1.00 95.06 96 GLU A CA 1
ATOM 723 C C . GLU A 1 96 ? 5.902 -0.779 1.074 1.00 95.06 96 GLU A C 1
ATOM 725 O O . GLU A 1 96 ? 6.863 -0.044 0.839 1.00 95.06 96 GLU A O 1
ATOM 730 N N . LEU A 1 97 ? 4.718 -0.324 1.471 1.00 94.69 97 LEU A N 1
ATOM 731 C CA . LEU A 1 97 ? 4.424 1.055 1.816 1.00 94.69 97 LEU A CA 1
ATOM 732 C C . LEU A 1 97 ? 4.307 1.178 3.331 1.00 94.69 97 LEU A C 1
ATOM 734 O O . LEU A 1 97 ? 3.612 0.392 3.977 1.00 94.69 97 LEU A O 1
ATOM 738 N N . PHE A 1 98 ? 4.961 2.189 3.889 1.00 96.88 98 PHE A N 1
ATOM 739 C CA . PHE A 1 98 ? 4.929 2.486 5.313 1.00 96.88 98 PHE A CA 1
ATOM 740 C C . PHE A 1 98 ? 4.266 3.831 5.573 1.00 96.88 98 PHE A C 1
ATOM 742 O O . PHE A 1 98 ? 4.736 4.862 5.091 1.00 96.88 98 PHE A O 1
ATOM 749 N N . PHE A 1 99 ? 3.209 3.811 6.378 1.00 97.25 99 PHE A N 1
ATOM 750 C CA . PHE A 1 99 ? 2.622 4.998 6.975 1.00 97.25 99 PHE A CA 1
ATOM 751 C C . PHE A 1 99 ? 3.357 5.321 8.272 1.00 97.25 99 PHE A C 1
ATOM 753 O O . PHE A 1 99 ? 3.267 4.568 9.245 1.00 97.25 99 PHE A O 1
ATOM 760 N N . THR A 1 100 ? 4.023 6.475 8.327 1.00 94.00 100 THR A N 1
ATOM 761 C CA . THR A 1 100 ? 4.528 7.007 9.606 1.00 94.00 100 THR A CA 1
ATOM 762 C C . THR A 1 100 ? 3.381 7.418 10.522 1.00 94.00 100 THR A C 1
ATOM 764 O O . THR A 1 100 ? 3.509 7.386 11.743 1.00 94.00 100 THR A O 1
ATOM 767 N N . THR A 1 101 ? 2.257 7.822 9.933 1.00 96.62 101 THR A N 1
ATOM 768 C CA . THR A 1 101 ? 1.002 8.102 10.623 1.00 96.62 101 THR A CA 1
ATOM 769 C C . THR A 1 101 ? -0.139 7.760 9.674 1.00 96.62 101 THR A C 1
ATOM 771 O O . THR A 1 101 ? -0.195 8.286 8.561 1.00 96.62 101 THR A O 1
ATOM 774 N N . ALA A 1 102 ? -1.013 6.862 10.112 1.00 97.62 102 ALA A N 1
ATOM 775 C CA . ALA A 1 102 ? -2.262 6.518 9.456 1.00 97.62 102 ALA A CA 1
ATOM 776 C C . ALA A 1 102 ? -3.428 6.798 10.407 1.00 97.62 102 ALA A C 1
ATOM 778 O O . ALA A 1 102 ? -3.298 6.614 11.621 1.00 97.62 102 ALA A O 1
ATOM 779 N N . THR A 1 103 ? -4.560 7.199 9.841 1.00 97.88 103 THR A N 1
ATOM 780 C CA . THR A 1 103 ? -5.837 7.340 10.538 1.00 97.88 103 THR A CA 1
ATOM 781 C C . THR A 1 103 ? -6.851 6.383 9.927 1.00 97.88 103 THR A C 1
ATOM 783 O O . THR A 1 103 ? -6.989 6.342 8.706 1.00 97.88 103 THR A O 1
ATOM 786 N N . VAL A 1 104 ? -7.540 5.617 10.776 1.00 96.75 104 VAL A N 1
ATOM 787 C CA . VAL A 1 104 ? -8.637 4.705 10.407 1.00 96.75 104 VAL A CA 1
ATOM 788 C C . VAL A 1 104 ? -9.687 4.773 11.511 1.00 96.75 104 VAL A C 1
ATOM 790 O O . VAL A 1 104 ? -9.357 4.560 12.677 1.00 96.75 104 VAL A O 1
ATOM 793 N N . LYS A 1 105 ? -10.947 5.085 11.186 1.00 94.62 105 LYS A N 1
ATOM 794 C CA . LYS A 1 105 ? -12.026 5.276 12.185 1.00 94.62 105 LYS A CA 1
ATOM 795 C C . LYS A 1 105 ? -11.676 6.265 13.301 1.00 94.62 105 LYS A C 1
ATOM 797 O O . LYS A 1 105 ? -12.023 6.061 14.464 1.00 94.62 105 LYS A O 1
ATOM 802 N N . GLY A 1 106 ? -10.935 7.316 12.959 1.00 93.94 106 GLY A N 1
ATOM 803 C CA . GLY A 1 106 ? -10.423 8.301 13.917 1.00 93.94 106 GLY A CA 1
ATOM 804 C C . GLY A 1 106 ? -9.307 7.806 14.851 1.00 93.94 106 GLY A C 1
ATOM 805 O O . GLY A 1 106 ? -8.780 8.616 15.609 1.00 93.94 106 GLY A O 1
ATOM 806 N N . LEU A 1 107 ? -8.917 6.528 14.791 1.00 95.81 107 LEU A N 1
ATOM 807 C CA . LEU A 1 107 ? -7.775 5.977 15.526 1.00 95.81 107 LEU A CA 1
ATOM 808 C C . LEU A 1 107 ? -6.485 6.265 14.771 1.00 95.81 107 LEU A C 1
ATOM 810 O O . LEU A 1 107 ? -6.469 6.215 13.539 1.00 95.81 107 LEU A O 1
ATOM 814 N N . THR A 1 108 ? -5.407 6.548 15.500 1.00 97.69 108 THR A N 1
ATOM 815 C CA . THR A 1 108 ? -4.123 6.931 14.902 1.00 97.69 108 THR A CA 1
ATOM 816 C C . THR A 1 108 ? -2.997 5.974 15.281 1.00 97.69 108 THR A C 1
ATOM 818 O O . THR A 1 108 ? -2.801 5.611 16.441 1.00 97.69 108 THR A O 1
ATOM 821 N N . GLY A 1 109 ? -2.201 5.582 14.289 1.00 97.56 109 GLY A N 1
ATOM 822 C CA . GLY A 1 109 ? -1.103 4.641 14.483 1.00 97.56 109 GLY A CA 1
ATOM 823 C C . GLY A 1 109 ? -0.135 4.604 13.310 1.00 97.56 109 GLY A C 1
ATOM 824 O O . GLY A 1 109 ? -0.172 5.466 12.432 1.00 97.56 109 GLY A O 1
ATOM 825 N N . THR A 1 110 ? 0.734 3.594 13.287 1.00 98.12 110 THR A N 1
ATOM 826 C CA . THR A 1 110 ? 1.542 3.287 12.095 1.00 98.12 110 THR A CA 1
ATOM 827 C C . THR A 1 110 ? 0.960 2.081 11.375 1.00 98.12 110 THR A C 1
ATOM 829 O O . THR A 1 110 ? 0.310 1.238 11.994 1.00 98.12 110 THR A O 1
ATOM 832 N N . LEU A 1 111 ? 1.185 2.007 10.066 1.00 97.56 111 LEU A N 1
ATOM 833 C CA . LEU A 1 111 ? 0.620 0.970 9.211 1.00 97.56 111 LEU A CA 1
ATOM 834 C C . LEU A 1 111 ? 1.645 0.564 8.151 1.00 97.56 111 LEU A C 1
ATOM 836 O O . LEU A 1 111 ? 2.298 1.421 7.555 1.00 97.56 111 LEU A O 1
ATOM 840 N N . LYS A 1 112 ? 1.777 -0.734 7.881 1.00 97.94 112 LYS A N 1
ATOM 841 C CA . LYS A 1 112 ? 2.497 -1.244 6.709 1.00 97.94 112 LYS A CA 1
ATOM 842 C C . LYS A 1 112 ? 1.527 -1.955 5.790 1.00 97.94 112 LYS A C 1
ATOM 844 O O . LYS A 1 112 ? 0.779 -2.837 6.217 1.00 97.94 112 LYS A O 1
ATOM 849 N N . ILE A 1 113 ? 1.595 -1.608 4.513 1.00 97.38 113 ILE A N 1
ATOM 850 C CA . ILE A 1 113 ? 0.816 -2.234 3.452 1.00 97.38 113 ILE A CA 1
ATOM 851 C C . ILE A 1 113 ? 1.770 -2.877 2.455 1.00 97.38 113 ILE A C 1
ATOM 853 O O . ILE A 1 113 ? 2.731 -2.253 2.014 1.00 97.38 113 ILE A O 1
ATOM 857 N N . ARG A 1 114 ? 1.474 -4.113 2.056 1.00 96.56 114 ARG A N 1
ATOM 858 C CA . ARG A 1 114 ? 2.085 -4.751 0.892 1.00 96.56 114 ARG A CA 1
ATOM 859 C C . ARG A 1 114 ? 1.164 -4.606 -0.308 1.00 96.56 114 ARG A C 1
ATOM 861 O O . ARG A 1 114 ? -0.009 -4.961 -0.220 1.00 96.56 114 ARG A O 1
ATOM 868 N N . MET A 1 115 ? 1.696 -4.146 -1.433 1.00 94.25 115 MET A N 1
ATOM 869 C CA . MET A 1 115 ? 0.995 -4.075 -2.708 1.00 94.25 115 MET A CA 1
ATOM 870 C C . MET A 1 115 ? 1.631 -4.992 -3.749 1.00 94.25 115 MET A C 1
ATOM 872 O O . MET A 1 115 ? 2.838 -5.234 -3.751 1.00 94.25 115 MET A O 1
ATOM 876 N N . ARG A 1 116 ? 0.805 -5.480 -4.672 1.00 93.06 116 ARG A N 1
ATOM 877 C CA . ARG A 1 116 ? 1.238 -6.188 -5.881 1.00 93.06 116 ARG A CA 1
ATOM 878 C C . ARG A 1 116 ? 0.517 -5.583 -7.061 1.00 93.06 116 ARG A C 1
ATOM 880 O O . ARG A 1 116 ? -0.712 -5.647 -7.093 1.00 93.06 116 ARG A O 1
ATOM 887 N N . LEU A 1 117 ? 1.265 -4.982 -7.981 1.00 90.69 117 LEU A N 1
ATOM 888 C CA . LEU A 1 117 ? 0.689 -4.194 -9.065 1.00 90.69 117 LEU A CA 1
ATOM 889 C C . LEU A 1 117 ? 1.094 -4.745 -10.430 1.00 90.69 117 LEU A C 1
ATOM 891 O O . LEU A 1 117 ? 2.196 -5.263 -10.623 1.00 90.69 117 LEU A O 1
ATOM 895 N N . LEU A 1 118 ? 0.187 -4.569 -11.380 1.00 87.88 118 LEU A N 1
ATOM 896 C CA . LEU A 1 118 ? 0.355 -4.867 -12.787 1.00 87.88 118 LEU A CA 1
ATOM 897 C C . LEU A 1 118 ? -0.028 -3.627 -13.596 1.00 87.88 118 LEU A C 1
ATOM 899 O O . LEU A 1 118 ? -1.068 -3.003 -13.376 1.00 87.88 118 LEU A O 1
ATOM 903 N N . MET A 1 119 ? 0.807 -3.288 -14.570 1.00 84.81 119 MET A N 1
ATOM 904 C CA . MET A 1 119 ? 0.506 -2.287 -15.585 1.00 84.81 119 MET A CA 1
ATOM 905 C C . MET A 1 119 ? 0.541 -2.957 -16.951 1.00 84.81 119 MET A C 1
ATOM 907 O O . MET A 1 119 ? 1.575 -3.470 -17.380 1.00 84.81 119 MET A O 1
ATOM 911 N N . ALA A 1 120 ? -0.583 -2.939 -17.658 1.00 76.75 120 ALA A N 1
ATOM 912 C CA . ALA A 1 120 ? -0.622 -3.412 -19.032 1.00 76.75 120 ALA A CA 1
ATOM 913 C C . ALA A 1 120 ? -0.115 -2.318 -19.987 1.00 76.75 120 ALA A C 1
ATOM 915 O O . ALA A 1 120 ? -0.590 -1.187 -19.936 1.00 76.75 120 ALA A O 1
ATOM 916 N N . ASN A 1 121 ? 0.786 -2.692 -20.899 1.00 68.06 121 ASN A N 1
ATOM 917 C CA . ASN A 1 121 ? 1.127 -1.958 -22.121 1.00 68.06 121 ASN A CA 1
ATOM 918 C C . ASN A 1 121 ? 1.682 -0.526 -21.957 1.00 68.06 121 ASN A C 1
ATOM 920 O O . ASN A 1 121 ? 1.046 0.430 -22.399 1.00 68.06 121 ASN A O 1
ATOM 924 N N . PRO A 1 122 ? 2.911 -0.362 -21.429 1.00 59.78 122 PRO A N 1
ATOM 925 C CA . PRO A 1 122 ? 3.542 0.952 -21.271 1.00 59.78 122 PRO A CA 1
ATOM 926 C C . PRO A 1 122 ? 3.928 1.636 -22.600 1.00 59.78 122 PRO A C 1
ATOM 928 O O . PRO A 1 122 ? 4.221 2.828 -22.608 1.00 59.78 122 PRO A O 1
ATOM 931 N N . ALA A 1 123 ? 3.958 0.909 -23.725 1.00 53.00 123 ALA A N 1
ATOM 932 C CA . ALA A 1 123 ? 4.635 1.347 -24.950 1.00 53.00 123 ALA A CA 1
ATOM 933 C C . ALA A 1 123 ? 3.719 1.880 -26.071 1.00 53.00 123 ALA A C 1
ATOM 935 O O . ALA A 1 123 ? 4.235 2.281 -27.112 1.00 53.00 123 ALA A O 1
ATOM 936 N N . LEU A 1 124 ? 2.386 1.891 -25.911 1.00 48.31 124 LEU A N 1
ATOM 937 C CA . LEU A 1 124 ? 1.480 2.156 -27.045 1.00 48.31 124 LEU A CA 1
ATOM 938 C C . LEU A 1 124 ? 0.686 3.472 -27.025 1.00 48.31 124 LEU A C 1
ATOM 940 O O . LEU A 1 124 ? 0.079 3.776 -28.050 1.00 48.31 124 LEU A O 1
ATOM 944 N N . ASN A 1 125 ? 0.707 4.290 -25.961 1.00 43.03 125 ASN A N 1
ATOM 945 C CA . ASN A 1 125 ? 0.176 5.665 -26.034 1.00 43.03 125 ASN A CA 1
ATOM 946 C C . ASN A 1 125 ? 0.502 6.522 -24.785 1.00 43.03 125 ASN A C 1
ATOM 948 O O . ASN A 1 125 ? -0.100 6.284 -23.744 1.00 43.03 125 ASN A O 1
ATOM 952 N N . PRO A 1 126 ? 1.343 7.571 -24.850 1.00 45.12 126 PRO A N 1
ATOM 953 C CA . PRO A 1 126 ? 1.569 8.471 -23.710 1.00 45.12 126 PRO A CA 1
ATOM 954 C C . PRO A 1 126 ? 0.325 9.284 -23.290 1.00 45.12 126 PRO A C 1
ATOM 956 O O . PRO A 1 126 ? 0.355 9.927 -22.247 1.00 45.12 126 PRO A O 1
ATOM 959 N N . ASN A 1 127 ? -0.768 9.247 -24.065 1.00 42.62 127 ASN A N 1
ATOM 960 C CA . ASN A 1 127 ? -2.028 9.936 -23.757 1.00 42.62 127 ASN A CA 1
ATOM 961 C C . ASN A 1 127 ? -3.095 9.049 -23.092 1.00 42.62 127 ASN A C 1
ATOM 963 O O . ASN A 1 127 ? -4.230 9.494 -22.921 1.00 42.62 127 ASN A O 1
ATOM 967 N N . LEU A 1 128 ? -2.787 7.794 -22.753 1.00 40.16 128 LEU A N 1
ATOM 968 C CA . LEU A 1 128 ? -3.719 6.946 -22.012 1.00 40.16 128 LEU A CA 1
ATOM 969 C C . LEU A 1 128 ? -3.327 6.947 -20.535 1.00 40.16 128 LEU A C 1
ATOM 971 O O . LEU A 1 128 ? -2.237 6.523 -20.171 1.00 40.16 128 LEU A O 1
ATOM 975 N N . ASN A 1 129 ? -4.247 7.408 -19.689 1.00 47.59 129 ASN A N 1
ATOM 976 C CA . ASN A 1 129 ? -4.266 7.116 -18.259 1.00 47.59 129 ASN A CA 1
ATOM 977 C C . ASN A 1 129 ? -4.250 5.590 -18.085 1.00 47.59 129 ASN A C 1
ATOM 979 O O . ASN A 1 129 ? -5.304 4.956 -18.099 1.00 47.59 129 ASN A O 1
ATOM 983 N N . PHE A 1 130 ? -3.071 4.975 -18.011 1.00 56.66 130 PHE A N 1
ATOM 984 C CA . PHE A 1 130 ? -2.970 3.530 -17.854 1.00 56.66 130 PHE A CA 1
ATOM 985 C C . PHE A 1 130 ? -3.359 3.167 -16.420 1.00 56.66 130 PHE A C 1
ATOM 987 O O . PHE A 1 130 ? -2.690 3.615 -15.485 1.00 56.66 130 PHE A O 1
ATOM 994 N N . PRO A 1 131 ? -4.414 2.359 -16.205 1.00 67.75 131 PRO A N 1
ATOM 995 C CA . PRO A 1 131 ? -4.778 1.935 -14.871 1.00 67.75 131 PRO A CA 1
ATOM 996 C C . PRO A 1 131 ? -3.782 0.857 -14.455 1.00 67.75 131 PRO A C 1
ATOM 998 O O . PRO A 1 131 ? -3.979 -0.338 -14.693 1.00 67.75 131 PRO A O 1
ATOM 1001 N N . VAL A 1 132 ? -2.678 1.282 -13.845 1.00 77.75 132 VAL A N 1
ATOM 1002 C CA . VAL A 1 132 ? -1.939 0.394 -12.954 1.00 77.75 132 VAL A CA 1
ATOM 1003 C C . VAL A 1 132 ? -2.970 -0.107 -11.949 1.00 77.75 132 VAL A C 1
ATOM 1005 O O . VAL A 1 132 ? -3.719 0.695 -11.390 1.00 77.75 132 VAL A O 1
ATOM 1008 N N . HIS A 1 133 ? -3.074 -1.418 -11.798 1.00 87.81 133 HIS A N 1
ATOM 1009 C CA . HIS A 1 133 ? -4.043 -2.054 -10.918 1.00 87.81 133 HIS A CA 1
ATOM 1010 C C . HIS A 1 133 ? -3.356 -3.138 -10.110 1.00 87.81 133 HIS A C 1
ATOM 1012 O O . HIS A 1 133 ? -2.300 -3.643 -10.485 1.00 87.81 133 HIS A O 1
ATOM 1018 N N . GLY A 1 134 ? -3.935 -3.491 -8.976 1.00 92.00 134 GLY A N 1
ATOM 1019 C CA . GLY A 1 134 ? -3.299 -4.437 -8.087 1.00 92.00 134 GLY A CA 1
ATOM 1020 C C . GLY A 1 134 ? -4.106 -4.744 -6.851 1.00 92.00 134 GLY A C 1
ATOM 1021 O O . GLY A 1 134 ? -5.261 -4.345 -6.710 1.00 92.00 134 GLY A O 1
ATOM 1022 N N . THR A 1 135 ? -3.460 -5.457 -5.943 1.00 95.69 135 THR A N 1
ATOM 1023 C CA . THR A 1 135 ? -3.990 -5.754 -4.615 1.00 95.69 135 THR A CA 1
ATOM 1024 C C . THR A 1 135 ? -3.145 -5.077 -3.558 1.00 95.69 135 THR A C 1
ATOM 1026 O O . THR A 1 135 ? -1.933 -4.946 -3.738 1.00 95.69 135 THR A O 1
ATOM 1029 N N . TRP A 1 136 ? -3.760 -4.738 -2.435 1.00 96.38 136 TRP A N 1
ATOM 1030 C CA . TRP A 1 136 ? -3.075 -4.292 -1.230 1.00 96.38 136 TRP A CA 1
ATOM 1031 C C . TRP A 1 136 ? -3.492 -5.152 -0.035 1.00 96.38 136 TRP A C 1
ATOM 1033 O O . TRP A 1 136 ? -4.586 -5.716 -0.015 1.00 96.38 136 TRP A O 1
ATOM 1043 N N . GLN A 1 137 ? -2.611 -5.264 0.954 1.00 97.81 137 GLN A N 1
ATOM 1044 C CA . GLN A 1 137 ? -2.854 -5.987 2.198 1.00 97.81 137 GLN A CA 1
ATOM 1045 C C . GLN A 1 137 ? -2.119 -5.308 3.353 1.00 97.81 137 GLN A C 1
ATOM 1047 O O . GLN A 1 137 ? -0.935 -5.000 3.226 1.00 97.81 137 GLN A O 1
ATOM 1052 N N . ILE A 1 138 ? -2.794 -5.122 4.486 1.00 97.75 138 ILE A N 1
ATOM 1053 C CA . ILE A 1 138 ? -2.161 -4.695 5.738 1.00 97.75 138 ILE A CA 1
ATOM 1054 C C . ILE A 1 138 ? -1.333 -5.859 6.283 1.00 97.75 138 ILE A C 1
ATOM 1056 O O . ILE A 1 138 ? -1.858 -6.955 6.492 1.00 97.75 138 ILE A O 1
ATOM 1060 N N . ILE A 1 139 ? -0.040 -5.621 6.494 1.00 97.50 139 ILE A N 1
ATOM 1061 C CA . ILE A 1 139 ? 0.905 -6.627 7.006 1.00 97.50 139 ILE A CA 1
ATOM 1062 C C . ILE A 1 139 ? 1.381 -6.334 8.431 1.00 97.50 139 ILE A C 1
ATOM 1064 O O . ILE A 1 139 ? 1.900 -7.234 9.082 1.00 97.50 139 ILE A O 1
ATOM 1068 N N . ASP A 1 140 ? 1.226 -5.097 8.902 1.00 97.50 140 ASP A N 1
ATOM 1069 C CA . ASP A 1 140 ? 1.611 -4.668 10.247 1.00 97.50 140 ASP A CA 1
ATOM 1070 C C . ASP A 1 140 ? 0.850 -3.389 10.607 1.00 97.50 140 ASP A C 1
ATOM 1072 O O . ASP A 1 140 ? 0.644 -2.536 9.738 1.00 97.50 140 ASP A O 1
ATOM 1076 N N . ALA A 1 141 ? 0.460 -3.247 11.868 1.00 97.38 141 ALA A N 1
ATOM 1077 C CA . ALA A 1 141 ? -0.219 -2.068 12.387 1.00 97.38 141 ALA A CA 1
ATOM 1078 C C . ALA A 1 141 ? 0.114 -1.894 13.872 1.00 97.38 141 ALA A C 1
ATOM 1080 O O . ALA A 1 141 ? 0.123 -2.864 14.628 1.00 97.38 141 ALA A O 1
ATOM 1081 N N . THR A 1 142 ? 0.407 -0.664 14.293 1.00 97.00 142 THR A N 1
ATOM 1082 C CA . THR A 1 142 ? 0.826 -0.367 15.674 1.00 97.00 142 THR A CA 1
ATOM 1083 C C . THR A 1 142 ? 0.164 0.900 16.209 1.00 97.00 142 THR A C 1
ATOM 1085 O O . THR A 1 142 ? -0.388 1.695 15.446 1.00 97.00 142 THR A O 1
ATOM 1088 N N . GLY A 1 143 ? 0.247 1.121 17.524 1.00 96.12 143 GLY A N 1
ATOM 1089 C CA . GLY A 1 143 ? -0.425 2.240 18.189 1.00 96.12 143 GLY A CA 1
ATOM 1090 C C . GLY A 1 143 ? -1.905 1.929 18.385 1.00 96.12 143 GLY A C 1
ATOM 1091 O O . GLY A 1 143 ? -2.254 0.802 18.714 1.00 96.12 143 GLY A O 1
ATOM 1092 N N . GLU A 1 144 ? -2.790 2.894 18.139 1.00 96.38 144 GLU A N 1
ATOM 1093 C CA . GLU A 1 144 ? -4.240 2.657 18.250 1.00 96.38 144 GLU A CA 1
ATOM 1094 C C . GLU A 1 144 ? -4.793 1.790 17.106 1.00 96.38 144 GLU A C 1
ATOM 1096 O O . GLU A 1 144 ? -5.960 1.409 17.122 1.00 96.38 144 GLU A O 1
ATOM 1101 N N . LEU A 1 145 ? -3.955 1.469 16.115 1.00 96.75 145 LEU A N 1
ATOM 1102 C CA . LEU A 1 145 ? -4.277 0.576 15.003 1.00 96.75 145 LEU A CA 1
ATOM 1103 C C . LEU A 1 145 ? -3.810 -0.867 15.241 1.00 96.75 145 LEU A C 1
ATOM 1105 O O . LEU A 1 145 ? -3.910 -1.687 14.333 1.00 96.75 145 LEU A O 1
ATOM 1109 N N . GLU A 1 146 ? -3.271 -1.195 16.418 1.00 95.38 146 GLU A N 1
ATOM 1110 C CA . GLU A 1 146 ? -2.857 -2.567 16.724 1.00 95.38 146 GLU A CA 1
ATOM 1111 C C . GLU A 1 146 ? -4.031 -3.550 16.543 1.00 95.38 146 GLU A C 1
ATOM 1113 O O . GLU A 1 146 ? -5.165 -3.280 16.940 1.00 95.38 146 GLU A O 1
ATOM 1118 N N . GLY A 1 147 ? -3.767 -4.674 15.869 1.00 94.25 147 GLY A N 1
ATOM 1119 C CA . GLY A 1 147 ? -4.794 -5.652 15.495 1.00 94.25 147 GLY A CA 1
ATOM 1120 C C . GLY A 1 147 ? -5.626 -5.277 14.262 1.00 94.25 147 GLY A C 1
ATOM 1121 O O . GLY A 1 147 ? -6.526 -6.031 13.895 1.00 94.25 147 GLY A O 1
ATOM 1122 N N . LEU A 1 148 ? -5.357 -4.149 13.592 1.00 96.31 148 LEU A N 1
ATOM 1123 C CA . LEU A 1 148 ? -6.002 -3.822 12.321 1.00 96.31 148 LEU A CA 1
ATOM 1124 C C . LEU A 1 148 ? -5.518 -4.761 11.207 1.00 96.31 148 LEU A C 1
ATOM 1126 O O . LEU A 1 148 ? -4.327 -4.878 10.922 1.00 96.31 148 LEU A O 1
ATOM 1130 N N . HIS A 1 149 ? -6.474 -5.363 10.510 1.00 96.62 149 HIS A N 1
ATOM 1131 C CA . HIS A 1 149 ? -6.262 -6.183 9.330 1.00 96.62 149 HIS A CA 1
ATOM 1132 C C . HIS A 1 149 ? -7.098 -5.668 8.171 1.00 96.62 149 HIS A C 1
ATOM 1134 O O . HIS A 1 149 ? -8.189 -5.121 8.344 1.00 96.62 149 HIS A O 1
ATOM 1140 N N . GLY A 1 150 ? -6.610 -5.904 6.961 1.00 96.94 150 GLY A N 1
ATOM 1141 C CA . GLY A 1 150 ? -7.320 -5.473 5.778 1.00 96.94 150 GLY A CA 1
ATOM 1142 C C . GLY A 1 150 ? -6.649 -5.883 4.494 1.00 96.94 150 GLY A C 1
ATOM 1143 O O . GLY A 1 150 ? -5.451 -6.164 4.454 1.00 96.94 150 GLY A O 1
ATOM 1144 N N . GLN A 1 151 ? -7.450 -5.912 3.444 1.00 97.94 151 GLN A N 1
ATOM 1145 C CA . GLN A 1 151 ? -6.991 -6.174 2.094 1.00 97.94 151 GLN A CA 1
ATOM 1146 C C . GLN A 1 151 ? -7.974 -5.596 1.092 1.00 97.94 151 GLN A C 1
ATOM 1148 O O . GLN A 1 151 ? -9.150 -5.390 1.403 1.00 97.94 151 GLN A O 1
ATOM 1153 N N . GLY A 1 152 ? -7.510 -5.421 -0.135 1.00 97.62 152 GLY A N 1
ATOM 1154 C CA . GLY A 1 152 ? -8.369 -4.944 -1.193 1.00 97.62 152 GLY A CA 1
ATOM 1155 C C . GLY A 1 152 ? -7.667 -4.808 -2.524 1.00 97.62 152 GLY A C 1
ATOM 1156 O O . GLY A 1 152 ? -6.612 -5.396 -2.777 1.00 97.62 152 GLY A O 1
ATOM 1157 N N . THR A 1 153 ? -8.290 -4.017 -3.379 1.00 95.75 153 THR A N 1
ATOM 1158 C CA . THR A 1 153 ? -7.814 -3.689 -4.712 1.00 95.75 153 THR A CA 1
ATOM 1159 C C . THR A 1 153 ? -7.399 -2.235 -4.794 1.00 95.75 153 THR A C 1
ATOM 1161 O O . THR A 1 153 ? -7.890 -1.370 -4.070 1.00 95.75 153 THR A O 1
ATOM 1164 N N . TRP A 1 154 ? -6.498 -1.978 -5.721 1.00 89.94 154 TRP A N 1
ATOM 1165 C CA . TRP A 1 154 ? -6.022 -0.656 -6.066 1.00 89.94 154 TRP A CA 1
ATOM 1166 C C . TRP A 1 154 ? -6.076 -0.492 -7.580 1.00 89.94 154 TRP A C 1
ATOM 1168 O O . TRP A 1 154 ? -5.836 -1.456 -8.314 1.00 89.94 154 TRP A O 1
ATOM 1178 N N . GLY A 1 155 ? -6.363 0.717 -8.051 1.00 86.62 155 GLY A N 1
ATOM 1179 C CA . GLY A 1 155 ? -6.330 1.029 -9.471 1.00 86.62 155 GLY A CA 1
ATOM 1180 C C . GLY A 1 155 ? -6.247 2.523 -9.724 1.00 86.62 155 GLY A C 1
ATOM 1181 O O . GLY A 1 155 ? -6.969 3.269 -9.094 1.00 86.62 155 GLY A O 1
ATOM 1182 N N . GLY A 1 156 ? -5.397 2.981 -10.646 1.00 77.69 156 GLY A N 1
ATOM 1183 C CA . GLY A 1 156 ? -5.495 4.322 -11.251 1.00 77.69 156 GLY A CA 1
ATOM 1184 C C . GLY A 1 156 ? -5.780 5.499 -10.297 1.00 77.69 156 GLY A C 1
ATOM 1185 O O . GLY A 1 156 ? -6.608 6.341 -10.632 1.00 77.69 156 GLY A O 1
ATOM 1186 N N . GLY A 1 157 ? -5.136 5.539 -9.125 1.00 87.62 157 GLY A N 1
ATOM 1187 C CA . GLY A 1 157 ? -5.315 6.609 -8.131 1.00 87.62 157 GLY A CA 1
ATOM 1188 C C . GLY A 1 157 ? -6.460 6.403 -7.129 1.00 87.62 157 GLY A C 1
ATOM 1189 O O . GLY A 1 157 ? -6.830 7.343 -6.437 1.00 87.62 157 GLY A O 1
ATOM 1190 N N . TRP A 1 158 ? -7.025 5.201 -7.020 1.00 92.31 158 TRP A N 1
ATOM 1191 C CA . TRP A 1 158 ? -8.011 4.842 -5.996 1.00 92.31 158 TRP A CA 1
ATOM 1192 C C . TRP A 1 158 ? -7.681 3.504 -5.329 1.00 92.31 158 TRP A C 1
ATOM 1194 O O . TRP A 1 158 ? -6.944 2.672 -5.871 1.00 92.31 158 TRP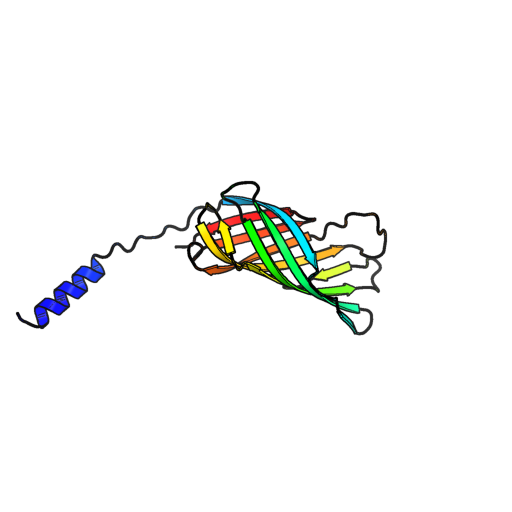 A O 1
ATOM 1204 N N . TYR A 1 159 ? -8.248 3.285 -4.145 1.00 95.44 159 TYR A N 1
ATOM 1205 C CA . TYR A 1 159 ? -8.243 2.001 -3.452 1.00 95.44 159 TYR A CA 1
ATOM 1206 C C . TYR A 1 159 ? -9.642 1.656 -2.939 1.00 95.44 159 TYR A C 1
ATOM 1208 O O . TYR A 1 159 ? -10.454 2.533 -2.656 1.00 95.44 159 TYR A O 1
ATOM 1216 N N . ALA A 1 160 ? -9.920 0.362 -2.829 1.00 97.31 160 ALA A N 1
ATOM 1217 C CA . ALA A 1 160 ? -11.100 -0.160 -2.152 1.00 97.31 160 ALA A CA 1
ATOM 1218 C C . ALA A 1 160 ? -10.771 -1.505 -1.505 1.00 97.31 160 ALA A C 1
ATOM 1220 O O . ALA A 1 160 ? -9.855 -2.195 -1.959 1.00 97.31 160 ALA A O 1
ATOM 1221 N N . GLY A 1 161 ? -11.502 -1.901 -0.470 1.00 97.75 161 GLY A N 1
ATOM 1222 C CA . GLY A 1 161 ? -11.318 -3.196 0.174 1.00 97.75 161 GLY A CA 1
ATOM 1223 C C . GLY A 1 161 ? -12.113 -3.339 1.457 1.00 97.75 161 GLY A C 1
ATOM 1224 O O . GLY A 1 161 ? -13.100 -2.650 1.667 1.00 97.75 161 GLY A O 1
ATOM 1225 N N . THR A 1 162 ? -11.647 -4.224 2.331 1.00 97.69 162 THR A N 1
ATOM 1226 C CA . THR A 1 162 ? -12.306 -4.512 3.609 1.00 97.69 162 THR A CA 1
ATOM 1227 C C . THR A 1 162 ? -11.322 -4.432 4.763 1.00 97.69 162 THR A C 1
ATOM 1229 O O . THR A 1 162 ? -10.220 -4.980 4.652 1.00 97.69 162 THR A O 1
ATOM 1232 N N . LEU A 1 163 ? -11.738 -3.834 5.881 1.00 96.88 163 LEU A N 1
ATOM 1233 C CA . LEU A 1 163 ? -10.981 -3.756 7.132 1.00 96.88 163 LEU A CA 1
ATOM 1234 C C . LEU A 1 163 ? -11.706 -4.455 8.282 1.00 96.88 163 LEU A C 1
ATOM 1236 O O . LEU A 1 163 ? -12.932 -4.520 8.308 1.00 96.88 163 LEU A O 1
ATOM 1240 N N . HIS A 1 164 ? -10.949 -4.943 9.260 1.00 94.62 164 HIS A N 1
ATOM 1241 C CA . HIS A 1 164 ? -11.454 -5.354 10.571 1.00 94.62 164 HIS A CA 1
ATOM 1242 C C . HIS A 1 164 ? -10.344 -5.296 11.622 1.00 94.62 164 HIS A C 1
ATOM 1244 O O . HIS A 1 164 ? -9.168 -5.414 11.296 1.00 94.62 164 HIS A O 1
ATOM 1250 N N . PHE A 1 165 ? -10.726 -5.164 12.887 1.00 91.94 165 PHE A N 1
ATOM 1251 C CA . PHE A 1 165 ? -9.834 -5.388 14.025 1.00 91.94 165 PHE A CA 1
ATOM 1252 C C . PHE A 1 165 ? -9.954 -6.834 14.504 1.00 91.94 165 PHE A C 1
ATOM 1254 O O . PHE A 1 165 ? -11.075 -7.320 14.711 1.00 91.94 165 PHE A O 1
ATOM 1261 N N . ALA A 1 166 ? -8.814 -7.500 14.663 1.00 84.19 166 ALA A N 1
ATOM 1262 C CA . ALA A 1 166 ? -8.709 -8.789 15.328 1.00 84.19 166 ALA A CA 1
ATOM 1263 C C . ALA A 1 166 ? -8.966 -8.670 16.845 1.00 84.19 166 ALA A C 1
ATOM 1265 O O . ALA A 1 166 ? -8.916 -7.564 17.388 1.00 84.19 166 ALA A O 1
ATOM 1266 N N . PRO A 1 167 ? -9.277 -9.800 17.506 1.00 64.25 167 PRO A N 1
ATOM 1267 C CA . PRO A 1 167 ? -9.276 -9.928 18.960 1.00 64.25 167 PRO A CA 1
ATOM 1268 C C . PRO A 1 167 ? -7.947 -9.534 19.610 1.00 64.25 167 PRO A C 1
ATOM 1270 O O . PRO A 1 167 ? -6.905 -9.912 19.033 1.00 64.25 167 PRO A O 1
#

Secondary structure (DSSP, 8-state):
--HHHHHHHHHHHHHTS-------PPPEEEEEEEEEEEEEEEEEEEETTEEEEEEEEEEEEEESSTTS-EEEEEEEEEEEEE-SSSS-EEEEEEEEEEEEEEEETTEEEEEEEEEEEEEE-TTS-TTS----EEEEEEEEEEETTTTEEEEEEEETTEEEEEEEE--

Radius of gyration: 22.29 Å; chains: 1; bounding box: 37×28×86 Å